Protein AF-A0A963S622-F1 (afdb_monomer_lite)

Radius of gyration: 17.0 Å; chains: 1; bounding box: 45×28×43 Å

Structure (mmCIF, N/CA/C/O backbone):
data_AF-A0A963S622-F1
#
_entry.id   AF-A0A963S622-F1
#
loop_
_atom_site.group_PDB
_atom_site.id
_atom_site.type_symbol
_atom_site.label_atom_id
_atom_site.label_alt_id
_atom_site.label_comp_id
_atom_site.label_asym_id
_atom_site.label_entity_id
_atom_site.label_seq_id
_atom_site.pdbx_PDB_ins_code
_atom_site.Cartn_x
_atom_site.Cartn_y
_atom_site.Cartn_z
_atom_site.occupancy
_atom_site.B_iso_or_equiv
_atom_site.auth_seq_id
_atom_site.auth_comp_id
_atom_site.auth_asym_id
_atom_site.auth_atom_id
_atom_site.pdbx_PDB_model_num
ATOM 1 N N . GLY A 1 1 ? 3.525 -7.805 2.019 1.00 92.81 1 GLY A N 1
ATOM 2 C CA . GLY A 1 1 ? 3.166 -8.799 1.004 1.00 92.81 1 GLY A CA 1
ATOM 3 C C . GLY A 1 1 ? 2.447 -8.147 -0.141 1.00 92.81 1 GLY A C 1
ATOM 4 O O . GLY A 1 1 ? 2.792 -7.013 -0.468 1.00 92.81 1 GLY A O 1
ATOM 5 N N . ASP A 1 2 ? 1.491 -8.873 -0.723 1.00 95.94 2 ASP A N 1
ATOM 6 C CA . ASP A 1 2 ? 0.558 -8.386 -1.745 1.00 95.94 2 ASP A CA 1
ATOM 7 C C . ASP A 1 2 ? -0.796 -8.039 -1.083 1.00 95.94 2 ASP A C 1
ATOM 9 O O . ASP A 1 2 ? -1.818 -8.696 -1.290 1.00 95.94 2 ASP A O 1
ATOM 13 N N . ALA A 1 3 ? -0.777 -7.060 -0.170 1.00 96.00 3 ALA A N 1
ATOM 14 C CA . ALA A 1 3 ? -1.920 -6.697 0.669 1.00 96.00 3 ALA A CA 1
ATOM 15 C C . ALA A 1 3 ? -2.917 -5.811 -0.097 1.00 96.00 3 ALA A C 1
ATOM 17 O O . ALA A 1 3 ? -2.798 -4.590 -0.109 1.00 96.00 3 ALA A O 1
ATOM 18 N N . ARG A 1 4 ? -3.909 -6.419 -0.751 1.00 95.50 4 ARG A N 1
ATOM 19 C CA . ARG A 1 4 ? -4.915 -5.709 -1.559 1.00 95.50 4 ARG A CA 1
ATOM 20 C C . ARG A 1 4 ? -6.273 -6.394 -1.510 1.00 95.50 4 ARG A C 1
ATOM 22 O O . ARG A 1 4 ? -6.349 -7.600 -1.296 1.00 95.50 4 ARG A O 1
ATOM 29 N N . ILE A 1 5 ? -7.333 -5.638 -1.804 1.00 94.12 5 ILE A N 1
ATOM 30 C CA . ILE A 1 5 ? -8.717 -6.149 -1.860 1.00 94.12 5 ILE A CA 1
ATOM 31 C C . ILE A 1 5 ? -8.831 -7.353 -2.804 1.00 94.12 5 ILE A C 1
ATOM 33 O O . ILE A 1 5 ? -9.491 -8.330 -2.476 1.00 94.12 5 ILE A O 1
ATOM 37 N N . GLY A 1 6 ? -8.123 -7.335 -3.939 1.00 95.19 6 GLY A N 1
ATOM 38 C CA . GLY A 1 6 ? -8.136 -8.451 -4.891 1.00 95.19 6 GLY A CA 1
ATOM 39 C C . GLY A 1 6 ? -7.534 -9.768 -4.372 1.00 95.19 6 GLY A C 1
ATOM 40 O O . GLY A 1 6 ? -7.617 -10.761 -5.084 1.00 95.19 6 GLY A O 1
ATOM 41 N N . ASN A 1 7 ? -6.936 -9.780 -3.176 1.00 97.94 7 ASN A N 1
ATOM 42 C CA . ASN A 1 7 ? -6.443 -10.976 -2.480 1.00 97.94 7 ASN A CA 1
ATOM 43 C C . ASN A 1 7 ? -7.277 -11.314 -1.232 1.00 97.94 7 ASN A C 1
ATOM 45 O O . ASN A 1 7 ? -6.845 -12.085 -0.373 1.00 97.94 7 ASN A O 1
ATOM 49 N N . MET A 1 8 ? -8.479 -10.746 -1.124 1.00 97.62 8 MET A N 1
ATOM 50 C CA . MET A 1 8 ? -9.443 -11.015 -0.062 1.00 97.62 8 MET A CA 1
ATOM 51 C C . MET A 1 8 ? -10.692 -11.665 -0.661 1.00 97.62 8 MET A C 1
ATOM 53 O O . MET A 1 8 ? -11.159 -11.272 -1.729 1.00 97.62 8 MET A O 1
ATOM 57 N N . MET A 1 9 ? -11.230 -12.669 0.025 1.00 98.19 9 MET A N 1
ATOM 58 C CA . MET A 1 9 ? -12.533 -13.254 -0.288 1.00 98.19 9 MET A CA 1
ATOM 59 C C . MET A 1 9 ? -13.581 -12.669 0.652 1.00 98.19 9 MET A C 1
ATOM 61 O O . MET A 1 9 ? -13.331 -12.573 1.856 1.00 98.19 9 MET A O 1
ATOM 65 N N . PHE A 1 10 ? -14.741 -12.326 0.101 1.00 97.81 10 PHE A N 1
ATOM 66 C CA . PHE A 1 10 ? -15.865 -11.751 0.830 1.00 97.81 10 PHE A CA 1
ATOM 67 C C . PHE A 1 10 ? -17.075 -12.689 0.778 1.00 97.81 10 PHE A C 1
ATOM 69 O O . PHE A 1 10 ? -17.261 -13.379 -0.227 1.00 97.81 10 PHE A O 1
ATOM 76 N N . ASP A 1 11 ? -17.863 -12.730 1.851 1.00 98.19 11 ASP A N 1
ATOM 77 C CA . ASP A 1 11 ? -19.193 -13.353 1.851 1.00 98.19 11 ASP A CA 1
ATOM 78 C C . ASP A 1 11 ? -20.282 -12.391 1.329 1.00 98.19 11 ASP A C 1
ATOM 80 O O . ASP A 1 11 ? -19.990 -11.261 0.926 1.00 98.19 11 ASP A O 1
ATOM 84 N N . ASP A 1 12 ? -21.540 -12.843 1.328 1.00 98.00 12 ASP A N 1
ATOM 85 C CA . ASP A 1 12 ? -22.699 -12.066 0.855 1.00 98.00 12 ASP A CA 1
ATOM 86 C C . ASP A 1 12 ? -22.971 -10.802 1.701 1.00 98.00 12 ASP A C 1
ATOM 88 O O . ASP A 1 12 ? -23.630 -9.875 1.228 1.00 98.00 12 ASP A O 1
ATOM 92 N N . ASP A 1 13 ? -22.431 -10.742 2.924 1.00 97.62 13 ASP A N 1
ATOM 93 C CA . ASP A 1 13 ? -22.536 -9.613 3.855 1.00 97.62 13 ASP A CA 1
ATOM 94 C C . ASP A 1 13 ? -21.290 -8.700 3.816 1.00 97.62 13 ASP A C 1
ATOM 96 O O . ASP A 1 13 ? -21.151 -7.788 4.635 1.00 97.62 13 ASP A O 1
ATOM 100 N N . PHE A 1 14 ? -20.382 -8.920 2.857 1.00 94.50 14 PHE A N 1
ATOM 101 C CA . PHE A 1 14 ? -19.113 -8.203 2.687 1.00 94.50 14 PHE A CA 1
ATOM 102 C C . PHE A 1 14 ? -18.108 -8.364 3.842 1.00 94.50 14 PHE A C 1
ATOM 104 O O . PHE A 1 14 ? -17.214 -7.529 4.016 1.00 94.50 14 PHE A O 1
ATOM 111 N N . ASN A 1 15 ? -18.181 -9.453 4.610 1.00 96.94 15 ASN A N 1
ATOM 112 C CA . ASN A 1 15 ? -17.139 -9.792 5.577 1.00 96.94 15 ASN A CA 1
ATOM 113 C C . ASN A 1 15 ? -15.981 -10.515 4.891 1.00 96.94 15 ASN A C 1
ATOM 115 O O . ASN A 1 15 ? -16.182 -11.377 4.038 1.00 96.94 15 ASN A O 1
ATOM 119 N N . VAL A 1 16 ? -14.750 -10.211 5.309 1.00 97.50 16 VAL A N 1
ATOM 120 C CA . VAL A 1 16 ? -13.564 -10.935 4.835 1.00 97.50 16 VAL A CA 1
ATOM 121 C C . VAL A 1 16 ? -13.557 -12.343 5.435 1.00 97.50 16 VAL A C 1
ATOM 123 O O . VAL A 1 16 ? -13.369 -12.500 6.641 1.00 97.50 16 VAL A O 1
ATOM 126 N N . VAL A 1 17 ? -13.704 -13.367 4.592 1.00 98.44 17 VAL A N 1
ATOM 127 C CA . VAL A 1 17 ? -13.697 -14.785 5.002 1.00 98.44 17 VAL A CA 1
ATOM 128 C C . VAL A 1 17 ? -12.364 -15.485 4.741 1.00 98.44 17 VAL A C 1
ATOM 130 O O . VAL A 1 17 ? -12.061 -16.495 5.376 1.00 98.44 17 VAL A O 1
ATOM 133 N N . ALA A 1 18 ? -11.538 -14.950 3.838 1.00 98.31 18 ALA A N 1
ATOM 134 C CA . ALA A 1 18 ? -10.189 -15.451 3.594 1.00 98.31 18 ALA A CA 1
ATOM 135 C C . ALA A 1 18 ? -9.253 -14.354 3.075 1.00 98.31 18 ALA A C 1
ATOM 137 O O . ALA A 1 18 ? -9.661 -13.480 2.311 1.00 98.31 18 ALA A O 1
ATOM 138 N N . VAL A 1 19 ? -7.975 -14.463 3.444 1.00 98.00 19 VAL A N 1
ATOM 139 C CA . VAL A 1 19 ? -6.864 -13.711 2.847 1.00 98.00 19 VAL A CA 1
ATOM 140 C C . VAL A 1 19 ? -5.974 -14.707 2.119 1.00 98.00 19 VAL A C 1
ATOM 142 O O . VAL A 1 19 ? -5.543 -15.709 2.699 1.00 98.00 19 VAL A O 1
ATOM 145 N N . MET A 1 20 ? -5.732 -14.447 0.843 1.00 97.75 20 MET A N 1
ATOM 146 C CA . MET A 1 20 ? -5.049 -15.347 -0.079 1.00 97.75 20 MET A CA 1
ATOM 147 C C . MET A 1 20 ? -3.716 -14.745 -0.533 1.00 97.75 20 MET A C 1
ATOM 149 O O . MET A 1 20 ? -3.345 -13.651 -0.121 1.00 97.75 20 MET A O 1
ATOM 153 N N . ASP A 1 21 ? -3.016 -15.475 -1.401 1.00 96.62 21 ASP A N 1
ATOM 154 C CA . ASP A 1 21 ? -1.827 -14.987 -2.105 1.00 96.62 21 ASP A CA 1
ATOM 155 C C . ASP A 1 21 ? -0.649 -14.606 -1.181 1.00 96.6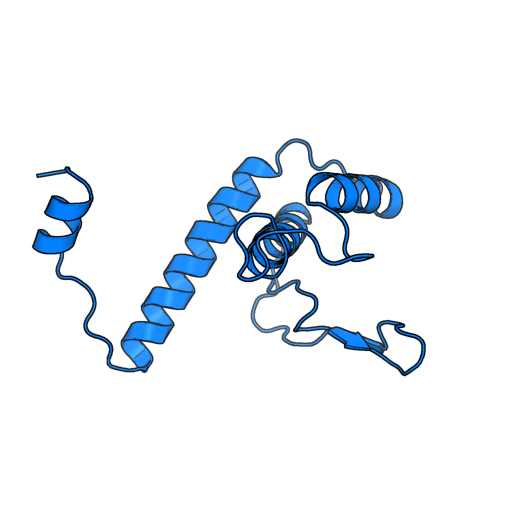2 21 ASP A C 1
ATOM 157 O O . ASP A 1 21 ? -0.102 -13.501 -1.166 1.00 96.62 21 ASP A O 1
ATOM 161 N N . TRP A 1 22 ? -0.253 -15.581 -0.359 1.00 96.88 22 TRP A N 1
ATOM 162 C CA . TRP A 1 22 ? 0.850 -15.478 0.599 1.00 96.88 22 TRP A CA 1
ATOM 163 C C . TRP A 1 22 ? 2.222 -15.766 -0.033 1.00 96.88 22 TRP A C 1
ATOM 165 O O . TRP A 1 22 ? 3.087 -16.350 0.619 1.00 96.88 22 TRP A O 1
ATOM 175 N N . GLU A 1 23 ? 2.458 -15.379 -1.287 1.00 94.94 23 GLU A N 1
ATOM 176 C CA . GLU A 1 23 ? 3.760 -15.591 -1.941 1.00 94.94 23 GLU A CA 1
ATOM 177 C C . GLU A 1 23 ? 4.791 -14.488 -1.633 1.00 94.94 23 GLU A C 1
ATOM 179 O O . GLU A 1 23 ? 5.994 -14.696 -1.790 1.00 94.94 23 GLU A O 1
ATOM 184 N N . GLN A 1 24 ? 4.344 -13.332 -1.117 1.00 93.00 24 GLN A N 1
ATOM 185 C CA . GLN A 1 24 ? 5.212 -12.202 -0.738 1.00 93.00 24 GLN A CA 1
ATOM 186 C C . GLN A 1 24 ? 5.257 -11.819 0.768 1.00 93.00 24 GLN A C 1
ATOM 188 O O . GLN A 1 24 ? 5.497 -10.642 1.071 1.00 93.00 24 GLN A O 1
ATOM 193 N N . PRO A 1 25 ? 5.011 -12.704 1.757 1.00 93.81 25 PRO A N 1
ATOM 194 C CA . PRO A 1 25 ? 5.072 -12.329 3.166 1.00 93.81 25 PRO A CA 1
ATOM 195 C C . PRO A 1 25 ? 6.495 -11.919 3.557 1.00 93.81 25 PRO A C 1
ATOM 197 O O . PRO A 1 25 ? 7.481 -12.473 3.073 1.00 93.81 25 PRO A O 1
ATOM 200 N N . SER A 1 26 ? 6.615 -10.936 4.447 1.00 93.44 26 SER A N 1
ATOM 201 C CA . SER A 1 26 ? 7.912 -10.492 4.958 1.00 93.44 26 SER A CA 1
ATOM 202 C C . SER A 1 26 ? 7.789 -9.875 6.349 1.00 93.44 26 SER A C 1
ATOM 204 O O . SER A 1 26 ? 6.703 -9.503 6.785 1.00 93.44 26 SER A O 1
ATOM 206 N N . LEU A 1 27 ? 8.924 -9.725 7.036 1.00 95.25 27 LEU A N 1
ATOM 207 C CA . LEU A 1 27 ? 9.026 -8.989 8.302 1.00 95.25 27 LEU A CA 1
ATOM 208 C C . LEU A 1 27 ? 9.363 -7.500 8.079 1.00 95.25 27 LEU A C 1
ATOM 210 O O . LEU A 1 27 ? 9.955 -6.861 8.941 1.00 95.25 27 LEU A O 1
ATOM 214 N N . GLY A 1 28 ? 9.003 -6.941 6.916 1.00 90.31 28 GLY A N 1
ATOM 215 C CA . GLY A 1 28 ? 9.342 -5.570 6.502 1.00 90.31 28 GLY A CA 1
ATOM 216 C C . GLY A 1 28 ? 8.568 -4.449 7.210 1.00 90.31 28 GLY A C 1
ATOM 217 O O . GLY A 1 28 ? 8.704 -3.292 6.832 1.00 90.31 28 GLY A O 1
ATOM 218 N N . GLY A 1 29 ? 7.756 -4.781 8.214 1.00 94.00 29 GLY A N 1
ATOM 219 C CA . GLY A 1 29 ? 6.955 -3.824 8.972 1.00 94.00 29 GLY A CA 1
ATOM 220 C C . GLY A 1 29 ? 5.593 -3.520 8.344 1.00 94.00 29 GLY A C 1
ATOM 221 O O . GLY A 1 29 ? 5.344 -3.772 7.168 1.00 94.00 29 GLY A O 1
ATOM 222 N N . ALA A 1 30 ? 4.695 -2.971 9.162 1.00 96.38 30 ALA A N 1
ATOM 223 C CA . ALA A 1 30 ? 3.291 -2.790 8.794 1.00 96.38 30 ALA A CA 1
ATOM 224 C C . ALA A 1 30 ? 3.073 -1.702 7.724 1.00 96.38 30 ALA A C 1
ATOM 226 O O . ALA A 1 30 ? 2.123 -1.793 6.951 1.00 96.38 30 ALA A O 1
ATOM 227 N N . LEU A 1 31 ? 3.973 -0.713 7.633 1.00 97.88 31 LEU A N 1
ATOM 228 C CA . LEU A 1 31 ? 3.897 0.335 6.609 1.00 97.88 31 LEU A CA 1
ATOM 229 C C . LEU A 1 31 ? 4.140 -0.193 5.195 1.00 97.88 31 LEU A C 1
ATOM 231 O O . LEU A 1 31 ? 3.587 0.354 4.251 1.00 97.88 31 LEU A O 1
ATOM 235 N N . ASN A 1 32 ? 4.891 -1.287 5.042 1.00 96.88 32 ASN A N 1
ATOM 236 C CA . ASN A 1 32 ? 5.068 -1.940 3.745 1.00 96.88 32 ASN A CA 1
ATOM 237 C C . ASN A 1 32 ? 3.738 -2.496 3.207 1.00 96.88 32 ASN A C 1
ATOM 239 O O . ASN A 1 32 ? 3.472 -2.402 2.013 1.00 96.88 32 ASN A O 1
ATOM 243 N N . ASP A 1 33 ? 2.895 -3.049 4.083 1.00 97.25 33 ASP A N 1
ATOM 244 C CA . ASP A 1 33 ? 1.574 -3.560 3.699 1.00 97.25 33 ASP A CA 1
ATOM 245 C C . ASP A 1 33 ? 0.564 -2.432 3.504 1.00 97.25 33 ASP A C 1
ATOM 247 O O . ASP A 1 33 ? -0.192 -2.457 2.534 1.00 97.25 33 ASP A O 1
ATOM 251 N N . LEU A 1 34 ? 0.577 -1.423 4.382 1.00 98.12 34 LEU A N 1
ATOM 252 C CA . LEU A 1 34 ? -0.294 -0.258 4.244 1.00 98.12 34 LEU A CA 1
ATOM 253 C C . LEU A 1 34 ? -0.020 0.482 2.932 1.00 98.12 34 LEU A C 1
ATOM 255 O O . LEU A 1 34 ? -0.952 0.695 2.166 1.00 98.12 34 LEU A O 1
ATOM 259 N N . ALA A 1 35 ? 1.243 0.814 2.645 1.00 98.06 35 ALA A N 1
ATOM 260 C CA . ALA A 1 35 ? 1.626 1.515 1.421 1.00 98.06 35 ALA A CA 1
ATOM 261 C C . ALA A 1 35 ? 1.254 0.727 0.159 1.00 98.06 35 ALA A C 1
ATOM 263 O O . ALA A 1 35 ? 0.758 1.303 -0.807 1.00 98.06 35 ALA A O 1
ATOM 264 N N . TRP A 1 36 ? 1.435 -0.597 0.180 1.00 97.69 36 TRP A N 1
ATOM 265 C CA . TRP A 1 36 ? 0.988 -1.462 -0.910 1.00 97.69 36 TRP A CA 1
ATOM 266 C C . TRP A 1 36 ? -0.522 -1.355 -1.139 1.00 97.69 36 TRP A C 1
ATOM 268 O O . TRP A 1 36 ? -0.967 -1.194 -2.277 1.00 97.69 36 TRP A O 1
ATOM 278 N N . PHE A 1 37 ? -1.303 -1.382 -0.057 1.00 97.31 37 PHE A N 1
ATOM 279 C CA . PHE A 1 37 ? -2.753 -1.250 -0.119 1.00 97.31 37 PHE A CA 1
ATOM 280 C C . PHE A 1 37 ? -3.181 0.108 -0.693 1.00 97.31 37 PHE A C 1
ATOM 282 O O . PHE A 1 37 ? -3.951 0.126 -1.654 1.00 97.31 37 PHE A O 1
ATOM 289 N N . VAL A 1 38 ? -2.668 1.232 -0.167 1.00 97.19 38 VAL A N 1
ATOM 290 C CA . VAL A 1 38 ? -3.073 2.572 -0.642 1.00 97.19 38 VAL A CA 1
ATOM 291 C C . VAL A 1 38 ? -2.632 2.848 -2.077 1.00 97.19 38 VAL A C 1
ATOM 293 O O . VAL A 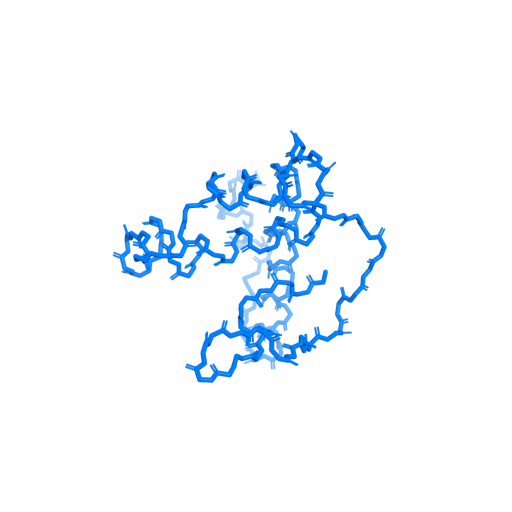1 38 ? -3.438 3.339 -2.858 1.00 97.19 38 VAL A O 1
ATOM 296 N N . VAL A 1 39 ? -1.415 2.470 -2.484 1.00 97.06 39 VAL A N 1
ATOM 297 C CA . VAL A 1 39 ? -0.957 2.677 -3.872 1.00 97.06 39 VAL A CA 1
ATOM 298 C C . VAL A 1 39 ? -1.834 1.915 -4.870 1.00 97.06 39 VAL A C 1
ATOM 300 O O . VAL A 1 39 ? -2.170 2.433 -5.940 1.00 97.06 39 VAL A O 1
ATOM 303 N N . ILE A 1 40 ? -2.235 0.686 -4.536 1.00 95.62 40 ILE A N 1
ATOM 304 C CA . ILE A 1 40 ? -3.127 -0.095 -5.398 1.00 95.62 40 ILE A CA 1
ATOM 305 C C . ILE A 1 40 ? -4.544 0.476 -5.383 1.00 95.62 40 ILE A C 1
ATOM 307 O O . ILE A 1 40 ? -5.139 0.594 -6.453 1.00 95.62 40 ILE A O 1
ATOM 311 N N . ALA A 1 41 ? -5.070 0.864 -4.220 1.00 94.50 41 ALA A N 1
ATOM 312 C CA . ALA A 1 41 ? -6.375 1.513 -4.104 1.00 94.50 41 ALA A CA 1
ATOM 313 C C . ALA A 1 41 ? -6.448 2.781 -4.976 1.00 94.50 41 ALA A C 1
ATOM 315 O O . ALA A 1 41 ? -7.325 2.881 -5.835 1.00 94.50 41 ALA A O 1
ATOM 316 N N . GLU A 1 42 ? -5.449 3.664 -4.877 1.00 94.19 42 GLU A N 1
ATOM 317 C CA . GLU A 1 42 ? -5.315 4.864 -5.715 1.00 94.19 42 GLU A CA 1
ATOM 318 C C . GLU A 1 42 ? -5.275 4.538 -7.214 1.00 94.19 42 GLU A C 1
ATOM 320 O O . GLU A 1 42 ? -5.872 5.234 -8.035 1.00 94.19 42 GLU A O 1
ATOM 325 N N . THR A 1 43 ? -4.601 3.451 -7.597 1.00 92.94 43 THR A N 1
ATOM 326 C CA . THR A 1 43 ? -4.526 3.032 -9.006 1.00 92.94 43 THR A CA 1
ATOM 327 C C . THR A 1 43 ? -5.864 2.482 -9.514 1.00 92.94 43 THR A C 1
ATOM 329 O O . THR A 1 43 ? -6.197 2.643 -10.688 1.00 92.94 43 THR A O 1
ATOM 332 N N . MET A 1 44 ? -6.632 1.808 -8.655 1.00 92.56 44 MET A N 1
ATOM 333 C CA . MET A 1 44 ? -7.882 1.140 -9.034 1.00 92.56 44 MET A CA 1
ATOM 334 C C . MET A 1 44 ? -9.093 2.069 -8.991 1.00 92.56 44 MET A C 1
ATOM 336 O O . MET A 1 44 ? -9.982 1.949 -9.833 1.00 92.56 44 MET A O 1
ATOM 340 N N . HIS A 1 45 ? -9.139 2.981 -8.023 1.00 93.88 45 HIS A N 1
ATOM 341 C CA . HIS A 1 45 ? -10.274 3.870 -7.811 1.00 93.88 45 HIS A CA 1
ATOM 342 C C . HIS A 1 45 ? -9.879 5.263 -7.309 1.00 93.88 45 HIS A C 1
ATOM 344 O O . HIS A 1 45 ? -10.725 5.956 -6.775 1.00 93.88 45 HIS A O 1
ATOM 350 N N . GLY A 1 46 ? -8.627 5.698 -7.422 1.00 92.44 46 GLY A N 1
ATOM 351 C CA . GLY A 1 46 ? -8.252 7.073 -7.085 1.00 92.44 46 GLY A CA 1
ATOM 352 C C . GLY A 1 46 ? -8.548 8.072 -8.214 1.00 92.44 46 GLY A C 1
ATOM 353 O O . GLY A 1 46 ? -9.088 7.711 -9.266 1.00 92.44 46 GLY A O 1
ATOM 354 N N . PRO A 1 47 ? -8.126 9.339 -8.059 1.00 90.81 47 PRO A N 1
AT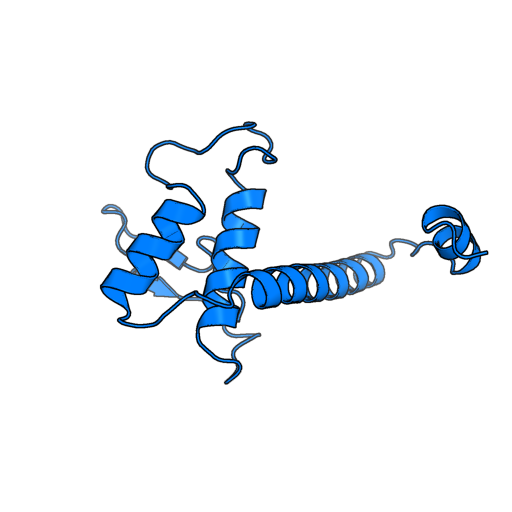OM 355 C CA . PRO A 1 47 ? -8.277 10.383 -9.079 1.00 90.81 47 PRO A CA 1
ATOM 356 C C . PRO A 1 47 ? -7.597 10.055 -10.417 1.00 90.81 47 PRO A C 1
ATOM 358 O O . PRO A 1 47 ? -7.995 10.563 -11.461 1.00 90.81 47 PRO A O 1
ATOM 361 N N . ASN A 1 48 ? -6.574 9.195 -10.391 1.00 87.56 48 ASN A N 1
ATOM 362 C CA . ASN A 1 48 ? -5.835 8.754 -11.577 1.00 87.56 48 ASN A CA 1
ATOM 363 C C . ASN A 1 48 ? -6.348 7.423 -12.157 1.00 87.56 48 ASN A C 1
ATOM 365 O O . ASN A 1 48 ? -5.803 6.941 -13.152 1.00 87.56 48 ASN A O 1
ATOM 369 N N . ALA A 1 49 ? -7.359 6.805 -11.539 1.00 91.81 49 ALA A N 1
ATOM 370 C CA . ALA A 1 49 ? -7.967 5.583 -12.046 1.00 91.81 49 ALA A CA 1
ATOM 371 C C . ALA A 1 49 ? -8.830 5.858 -13.289 1.00 91.81 49 ALA A C 1
ATOM 373 O O . ALA A 1 49 ? -9.126 7.001 -13.630 1.00 91.81 49 ALA A O 1
ATOM 374 N N . VAL A 1 50 ? -9.304 4.796 -13.949 1.00 88.69 50 VAL A N 1
ATOM 375 C CA . VAL A 1 50 ? -10.152 4.899 -15.156 1.00 88.69 50 VAL A CA 1
ATOM 376 C C . VAL A 1 50 ? -11.416 5.731 -14.911 1.00 88.69 50 VAL A C 1
ATOM 378 O O . VAL A 1 50 ? -11.847 6.469 -15.792 1.00 88.69 50 VAL A O 1
ATOM 381 N N . ALA A 1 51 ? -11.999 5.628 -13.714 1.00 87.06 51 ALA A N 1
ATOM 382 C CA . ALA A 1 51 ? -13.172 6.406 -13.323 1.00 87.06 51 ALA A CA 1
ATOM 383 C C . ALA A 1 51 ? -12.854 7.883 -13.011 1.00 87.06 51 ALA A C 1
ATOM 385 O O . ALA A 1 51 ? -13.771 8.697 -12.944 1.00 87.06 51 ALA A O 1
ATOM 386 N N . GLY A 1 52 ? -11.578 8.232 -12.808 1.00 91.88 52 GLY A N 1
ATOM 387 C CA . GLY A 1 52 ? -11.125 9.584 -12.472 1.00 91.88 52 GLY A CA 1
ATOM 388 C C . GLY A 1 52 ? -11.563 10.089 -11.092 1.00 91.88 52 GLY A C 1
ATOM 389 O O . GLY A 1 52 ? -11.460 11.285 -10.824 1.00 91.88 52 GLY A O 1
ATOM 390 N N . ALA A 1 53 ? -12.099 9.217 -10.235 1.00 91.12 53 ALA A N 1
ATOM 391 C CA . ALA A 1 53 ? -12.624 9.564 -8.920 1.00 91.12 53 ALA A CA 1
ATOM 392 C C . ALA A 1 53 ? -12.717 8.337 -8.003 1.00 91.12 53 ALA A C 1
ATOM 394 O O . ALA A 1 53 ? -12.833 7.203 -8.477 1.00 91.12 53 ALA A O 1
ATOM 395 N N . TYR A 1 54 ? -12.756 8.612 -6.696 1.00 92.06 54 TYR A N 1
ATOM 396 C CA . TYR A 1 54 ? -13.060 7.641 -5.648 1.00 92.06 54 TYR A CA 1
ATOM 397 C C . TYR A 1 54 ? -14.422 6.987 -5.844 1.00 92.06 54 TYR A C 1
ATOM 399 O O . TYR A 1 54 ? -15.434 7.667 -6.020 1.00 92.06 54 TYR A O 1
ATOM 407 N N . LEU A 1 55 ? -14.439 5.653 -5.787 1.00 91.12 55 LEU A N 1
ATOM 408 C CA . LEU A 1 55 ? -15.679 4.893 -5.699 1.00 91.12 55 LEU A CA 1
ATOM 409 C C . LEU A 1 55 ? -16.336 5.151 -4.342 1.00 91.12 55 LEU A C 1
ATOM 411 O O . LEU A 1 55 ? -15.674 5.154 -3.300 1.00 91.12 55 LEU A O 1
ATOM 415 N N . GLU A 1 56 ? -17.651 5.342 -4.364 1.00 90.75 56 GLU A N 1
ATOM 416 C CA . GLU A 1 56 ? -18.438 5.556 -3.155 1.00 90.75 56 GLU A CA 1
ATOM 417 C C . GLU A 1 56 ? -18.223 4.406 -2.156 1.00 90.75 56 GLU A C 1
ATOM 419 O O . GLU A 1 56 ? -18.276 3.230 -2.515 1.00 90.75 56 GLU A O 1
ATOM 424 N N . GLY A 1 57 ? -17.934 4.752 -0.899 1.00 88.75 57 GLY A N 1
ATOM 425 C CA . GLY A 1 57 ? -17.716 3.790 0.184 1.00 88.75 57 GLY A CA 1
ATOM 426 C C . GLY A 1 57 ? -16.316 3.165 0.268 1.00 88.75 57 GLY A C 1
ATOM 427 O O . GLY A 1 57 ? -16.025 2.528 1.278 1.00 88.75 57 GLY A O 1
ATOM 428 N N . MET A 1 58 ? -15.436 3.365 -0.722 1.00 89.12 58 MET A N 1
ATOM 429 C CA . MET A 1 58 ? -14.072 2.796 -0.712 1.00 89.12 58 MET A CA 1
ATOM 430 C C . MET A 1 58 ? -13.042 3.682 0.010 1.00 89.12 58 MET A C 1
ATOM 432 O O . MET A 1 58 ? -12.016 3.179 0.459 1.00 89.12 58 MET A O 1
ATOM 436 N N . GLY A 1 59 ? -13.351 4.972 0.1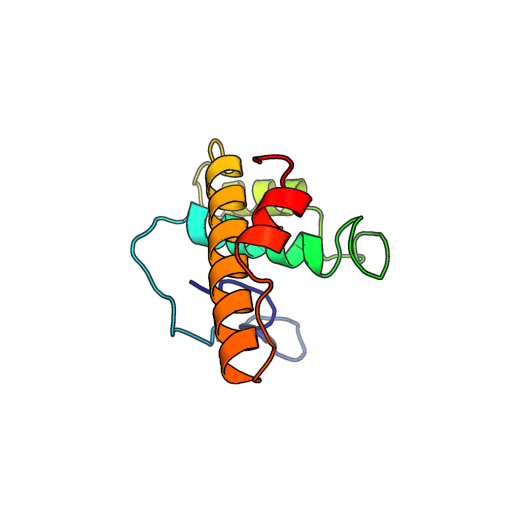74 1.00 93.12 59 GLY A N 1
ATOM 437 C CA . GLY A 1 59 ? -12.532 5.954 0.888 1.00 93.12 59 GLY A CA 1
ATOM 438 C C . GLY A 1 59 ? -11.329 6.480 0.098 1.00 93.12 59 GLY A C 1
ATOM 439 O O . GLY A 1 59 ? -10.936 5.912 -0.924 1.00 93.12 59 GLY A O 1
ATOM 440 N N . THR A 1 60 ? -10.753 7.587 0.569 1.00 96.12 60 THR A N 1
ATOM 441 C CA . THR A 1 60 ? -9.505 8.155 0.034 1.00 96.12 60 THR A CA 1
ATOM 442 C C . THR A 1 60 ? -8.259 7.514 0.642 1.00 96.12 60 THR A C 1
ATOM 444 O O . THR A 1 60 ? -8.338 6.764 1.625 1.00 96.12 60 THR A O 1
ATOM 447 N N . ARG A 1 61 ? -7.079 7.843 0.095 1.00 95.56 61 ARG A N 1
ATOM 448 C CA . ARG A 1 61 ? -5.788 7.553 0.737 1.00 95.56 61 ARG A CA 1
ATOM 449 C C . ARG A 1 61 ? -5.773 8.008 2.201 1.00 95.56 61 ARG A C 1
ATOM 451 O O . ARG A 1 61 ? -5.464 7.212 3.085 1.00 95.56 61 ARG A O 1
ATOM 458 N N . GLU A 1 62 ? -6.129 9.262 2.463 1.00 97.12 62 GLU A N 1
ATOM 459 C CA . GLU A 1 62 ? -6.099 9.860 3.803 1.00 97.12 62 GLU A CA 1
ATOM 460 C C . GLU A 1 62 ? -7.084 9.172 4.756 1.00 97.12 62 GLU A C 1
ATOM 462 O O . GLU A 1 62 ? -6.707 8.823 5.873 1.00 97.12 62 GLU A O 1
ATOM 467 N N . GLU A 1 63 ? -8.312 8.897 4.307 1.00 97.44 63 GLU A N 1
ATOM 468 C CA . GLU A 1 63 ? -9.328 8.206 5.116 1.00 97.44 63 GLU A CA 1
ATOM 469 C C . GLU A 1 63 ? -8.914 6.762 5.442 1.00 97.44 63 GLU A C 1
ATOM 471 O O . GLU A 1 63 ? -9.142 6.264 6.550 1.00 97.44 63 GLU A O 1
ATOM 476 N N . THR A 1 64 ? -8.266 6.083 4.490 1.00 96.50 64 THR A N 1
ATOM 477 C CA . THR A 1 64 ? -7.725 4.732 4.685 1.00 96.50 64 THR A CA 1
ATOM 478 C C . THR A 1 64 ? -6.609 4.735 5.728 1.00 96.50 64 THR A C 1
ATOM 480 O O . THR A 1 64 ? -6.609 3.886 6.624 1.00 96.50 64 THR A O 1
ATOM 483 N N . ILE A 1 65 ? -5.682 5.696 5.645 1.00 98.31 65 ILE A N 1
ATOM 484 C CA . ILE A 1 65 ? -4.582 5.854 6.604 1.00 98.31 65 ILE A CA 1
ATOM 485 C C . ILE A 1 65 ? -5.131 6.159 7.999 1.00 98.31 65 ILE A C 1
ATOM 487 O O . ILE A 1 65 ? -4.783 5.455 8.946 1.00 98.31 65 ILE A O 1
ATOM 491 N N . GLU A 1 66 ? -6.042 7.127 8.128 1.00 98.38 66 GLU A N 1
ATOM 492 C CA . GLU A 1 66 ? -6.647 7.494 9.415 1.00 98.38 66 GLU A CA 1
ATOM 493 C C . GLU A 1 66 ? -7.334 6.285 10.067 1.00 98.38 66 GLU A C 1
ATOM 495 O O . GLU A 1 66 ? -7.134 5.982 11.251 1.00 98.38 66 GLU A O 1
ATOM 500 N N . ARG A 1 67 ? -8.122 5.536 9.285 1.00 97.69 67 ARG A N 1
ATOM 501 C CA . ARG A 1 67 ? -8.792 4.328 9.773 1.00 97.69 67 ARG A CA 1
ATOM 502 C C . ARG A 1 67 ? -7.787 3.262 10.200 1.00 97.69 67 ARG A C 1
ATOM 504 O O . ARG A 1 67 ? -7.995 2.611 11.227 1.00 97.69 67 ARG A O 1
ATOM 511 N N . TRP A 1 68 ? -6.716 3.075 9.435 1.00 98.00 68 TRP A N 1
ATOM 512 C CA . TRP A 1 68 ? -5.672 2.110 9.755 1.00 98.00 68 TRP A CA 1
ATOM 513 C C . TRP A 1 68 ? -4.920 2.477 11.036 1.00 98.00 68 TRP A C 1
ATOM 515 O O . TRP A 1 68 ? -4.733 1.604 11.885 1.00 98.00 68 TRP A O 1
ATOM 525 N N . GLU A 1 69 ? -4.539 3.743 11.228 1.00 98.56 69 GLU A N 1
ATOM 526 C CA . GLU A 1 69 ? -3.864 4.201 12.450 1.00 98.56 69 GLU A CA 1
ATOM 527 C C . GLU A 1 69 ? -4.766 3.992 13.672 1.00 98.56 69 GLU A C 1
ATOM 529 O O . GLU A 1 69 ? -4.340 3.420 14.679 1.00 98.56 69 GLU A O 1
ATOM 534 N N . LYS A 1 70 ? -6.051 4.353 13.555 1.00 98.56 70 LYS A N 1
ATOM 535 C CA . LYS A 1 70 ? -7.043 4.193 14.626 1.00 98.56 70 LYS A CA 1
ATOM 536 C C . LYS A 1 70 ? -7.263 2.734 15.031 1.00 98.56 70 LYS A C 1
ATOM 538 O O . LYS A 1 70 ? -7.379 2.446 16.220 1.00 98.56 70 LYS A O 1
ATOM 543 N N . VAL A 1 71 ? -7.364 1.821 14.064 1.00 98.19 71 VAL A N 1
ATOM 544 C CA . VAL A 1 71 ? -7.632 0.395 14.330 1.00 98.19 71 VAL A CA 1
ATOM 545 C C . VAL A 1 71 ? -6.370 -0.341 14.781 1.00 98.19 71 VAL A C 1
ATOM 547 O O . VAL A 1 71 ? -6.439 -1.195 15.662 1.00 98.19 71 VAL A O 1
ATOM 550 N N . SER A 1 72 ? -5.216 -0.029 14.189 1.00 97.69 72 SER A N 1
ATOM 551 C CA . SER A 1 72 ? -3.962 -0.738 14.466 1.00 97.69 72 SER A CA 1
ATOM 552 C C . SER A 1 72 ? -3.191 -0.188 15.671 1.00 97.69 72 SER A C 1
ATOM 554 O O . SER A 1 72 ? -2.337 -0.896 16.212 1.00 97.69 72 SER A O 1
ATOM 556 N N . GLY A 1 73 ? -3.440 1.067 16.067 1.00 98.25 73 GLY A N 1
ATOM 557 C CA . GLY A 1 73 ? -2.656 1.785 17.075 1.00 98.25 73 GLY A CA 1
ATOM 558 C C . GLY A 1 73 ? -1.219 2.099 16.636 1.00 98.25 73 GLY A C 1
ATOM 559 O O . GLY A 1 73 ? -0.365 2.366 17.481 1.00 98.25 73 GLY A O 1
ATOM 560 N N . LYS A 1 74 ? -0.921 2.010 15.334 1.00 97.81 74 LYS A N 1
ATOM 561 C CA . LYS A 1 74 ? 0.394 2.297 14.740 1.00 97.81 74 LYS A CA 1
ATOM 562 C C . LYS A 1 74 ? 0.368 3.650 14.033 1.00 97.81 74 LYS A C 1
ATOM 564 O O . LYS A 1 74 ? -0.692 4.095 13.619 1.00 97.81 74 LYS A O 1
ATOM 569 N N . SER A 1 75 ? 1.538 4.269 13.877 1.00 97.75 75 SER A N 1
ATOM 570 C CA . SER A 1 75 ? 1.685 5.517 13.120 1.00 97.75 75 SER A CA 1
ATOM 571 C C . SER A 1 75 ? 2.080 5.252 11.669 1.00 97.75 75 SER A C 1
ATOM 573 O O . SER A 1 75 ? 2.887 4.358 11.408 1.00 97.75 75 SER A O 1
ATOM 575 N N . ALA A 1 76 ? 1.538 6.061 10.761 1.00 98.44 76 ALA A N 1
ATOM 576 C CA . ALA A 1 76 ? 1.827 6.111 9.334 1.00 98.44 76 ALA A CA 1
ATOM 577 C C . ALA A 1 76 ? 2.739 7.287 8.934 1.00 98.44 76 ALA A C 1
ATOM 579 O O . ALA A 1 76 ? 2.836 7.597 7.754 1.00 98.44 76 ALA A O 1
ATOM 580 N N . ALA A 1 77 ? 3.433 7.924 9.885 1.00 96.75 77 ALA A N 1
ATOM 581 C CA . ALA A 1 77 ? 4.198 9.157 9.652 1.00 96.75 77 ALA A CA 1
ATOM 582 C C . ALA A 1 77 ? 5.274 9.083 8.546 1.00 96.75 77 ALA A C 1
ATOM 584 O O . ALA A 1 77 ? 5.626 10.118 7.994 1.00 96.75 77 ALA A O 1
ATOM 585 N N . ASP A 1 78 ? 5.786 7.889 8.231 1.00 96.62 78 ASP A N 1
ATOM 586 C CA . ASP A 1 78 ? 6.826 7.677 7.211 1.00 96.62 78 ASP A CA 1
ATOM 587 C C . ASP A 1 78 ? 6.295 6.970 5.948 1.00 96.62 78 ASP A C 1
ATOM 589 O O . ASP A 1 78 ? 7.076 6.420 5.162 1.00 96.62 78 ASP A O 1
ATOM 593 N N . ILE A 1 79 ? 4.971 6.899 5.765 1.00 98.38 79 ILE A N 1
ATOM 594 C CA . ILE A 1 79 ? 4.343 6.081 4.718 1.00 98.38 79 ILE A CA 1
ATOM 595 C C . ILE A 1 79 ? 4.807 6.458 3.305 1.00 98.38 79 ILE A C 1
ATOM 597 O O . ILE A 1 79 ? 4.958 5.569 2.469 1.00 98.38 79 ILE A O 1
ATOM 601 N N . GLU A 1 80 ? 5.128 7.726 3.040 1.00 98.12 80 GLU A N 1
ATOM 602 C CA . GLU A 1 80 ? 5.549 8.206 1.719 1.00 98.12 80 GLU A CA 1
ATOM 603 C C . GLU A 1 80 ? 6.778 7.447 1.200 1.00 98.12 80 GLU A C 1
ATOM 605 O O . GLU A 1 80 ? 6.849 7.103 0.018 1.00 98.12 80 GLU A O 1
ATOM 610 N N . TRP A 1 81 ? 7.737 7.115 2.073 1.00 97.88 81 TRP A N 1
ATOM 611 C CA . TRP A 1 81 ? 8.895 6.311 1.674 1.00 97.88 81 TRP A CA 1
ATOM 612 C C . TRP A 1 81 ? 8.471 4.902 1.229 1.00 97.88 81 TRP A C 1
ATOM 614 O O . TRP A 1 81 ? 8.963 4.384 0.222 1.00 97.88 81 TRP A O 1
ATOM 624 N N . TYR A 1 82 ? 7.523 4.292 1.944 1.00 98.12 82 TYR A N 1
ATOM 625 C CA . TYR A 1 82 ? 7.013 2.954 1.637 1.00 98.12 82 TYR A CA 1
ATOM 626 C C . TYR A 1 82 ? 6.148 2.940 0.370 1.00 98.12 82 TYR A C 1
ATOM 628 O O . TYR A 1 82 ? 6.131 1.935 -0.345 1.00 98.12 82 TYR A O 1
ATOM 636 N N . GLU A 1 83 ? 5.473 4.041 0.040 1.00 98.00 83 GLU A N 1
ATOM 637 C CA . GLU A 1 83 ? 4.758 4.206 -1.233 1.00 98.00 83 GLU A CA 1
ATOM 638 C C . GLU A 1 83 ? 5.739 4.260 -2.408 1.00 98.00 83 GLU A C 1
ATOM 640 O O . GLU A 1 83 ? 5.577 3.528 -3.388 1.00 98.00 83 GLU A O 1
ATOM 645 N N . GLN A 1 84 ? 6.833 5.022 -2.284 1.00 98.00 84 GLN A N 1
ATOM 646 C CA . GLN A 1 84 ? 7.894 5.024 -3.300 1.00 98.00 84 GLN A CA 1
ATOM 647 C C . GLN A 1 84 ? 8.530 3.637 -3.457 1.00 98.00 84 GLN A C 1
ATOM 649 O O . GLN A 1 84 ? 8.740 3.154 -4.575 1.00 98.00 84 GLN A O 1
ATOM 654 N N . PHE A 1 85 ? 8.779 2.943 -2.345 1.00 96.75 85 PHE A N 1
ATOM 655 C CA . PHE A 1 85 ? 9.273 1.568 -2.378 1.00 96.75 85 PHE A CA 1
ATOM 656 C C . PHE A 1 85 ? 8.268 0.597 -3.024 1.00 96.75 85 PHE A C 1
ATOM 658 O O . PHE A 1 85 ? 8.656 -0.316 -3.759 1.00 96.75 85 PHE A O 1
ATOM 665 N N . THR A 1 86 ? 6.969 0.815 -2.817 1.00 97.19 86 THR A N 1
ATOM 666 C CA . THR A 1 86 ? 5.898 0.057 -3.473 1.00 97.19 86 THR A CA 1
ATOM 667 C C . THR A 1 86 ? 5.940 0.238 -4.989 1.00 97.19 86 THR A C 1
ATOM 669 O O . THR A 1 86 ? 5.948 -0.761 -5.712 1.00 97.19 86 THR A O 1
ATOM 672 N N . HIS A 1 87 ? 6.067 1.470 -5.488 1.00 96.75 87 HIS A N 1
ATOM 673 C CA . HIS A 1 87 ? 6.208 1.730 -6.925 1.00 96.75 87 HIS A CA 1
ATOM 674 C C . HIS A 1 87 ? 7.433 1.034 -7.535 1.00 96.75 87 HIS A C 1
ATOM 676 O O . HIS A 1 87 ? 7.339 0.461 -8.627 1.00 96.75 87 HIS A O 1
ATOM 682 N N . LEU A 1 88 ? 8.563 1.004 -6.819 1.00 96.12 88 LEU A N 1
ATOM 683 C CA . LEU A 1 88 ? 9.741 0.236 -7.230 1.00 96.12 88 LEU A CA 1
ATOM 684 C C . LEU A 1 88 ? 9.419 -1.263 -7.343 1.00 96.12 88 LEU A C 1
ATOM 686 O O . LEU A 1 88 ? 9.673 -1.870 -8.385 1.00 96.12 88 LEU A O 1
ATOM 690 N N . LYS A 1 89 ? 8.821 -1.865 -6.306 1.00 94.69 89 LYS A N 1
ATOM 691 C CA . LYS A 1 89 ? 8.434 -3.290 -6.312 1.00 94.69 89 LYS A CA 1
ATOM 692 C C . LYS A 1 89 ? 7.475 -3.629 -7.457 1.00 94.69 89 LYS A C 1
ATOM 694 O O . LYS A 1 89 ? 7.662 -4.647 -8.132 1.00 94.69 89 LYS A O 1
ATOM 699 N N . MET A 1 90 ? 6.463 -2.791 -7.685 1.00 94.50 90 MET A N 1
ATOM 700 C CA . MET A 1 90 ? 5.508 -2.957 -8.783 1.00 94.50 90 MET A CA 1
ATOM 701 C C . MET A 1 90 ? 6.213 -2.887 -10.138 1.00 94.50 90 MET A C 1
ATOM 703 O O . MET A 1 90 ? 5.968 -3.732 -10.996 1.00 94.50 90 MET A O 1
ATOM 707 N N . THR A 1 91 ? 7.146 -1.947 -10.309 1.00 94.12 91 THR A N 1
ATOM 708 C CA . THR A 1 91 ? 7.947 -1.820 -11.534 1.00 94.12 91 THR A CA 1
ATOM 709 C C . THR A 1 91 ? 8.787 -3.071 -11.777 1.00 94.12 91 THR A C 1
ATOM 711 O O . THR A 1 91 ? 8.719 -3.642 -12.863 1.00 94.12 91 THR A O 1
ATOM 714 N N . CYS A 1 92 ? 9.513 -3.568 -10.770 1.00 93.06 92 CYS A N 1
ATOM 715 C CA . CYS A 1 92 ? 10.292 -4.807 -10.883 1.00 93.06 92 CYS A CA 1
ATOM 716 C C . CYS A 1 92 ? 9.419 -6.005 -11.287 1.00 93.06 92 CYS A C 1
ATOM 718 O O . CYS A 1 92 ? 9.788 -6.786 -12.168 1.00 93.06 92 CYS A O 1
ATOM 720 N N . THR A 1 93 ? 8.236 -6.125 -10.679 1.00 91.75 93 THR A N 1
ATOM 721 C CA . THR A 1 93 ? 7.269 -7.188 -10.994 1.00 91.75 93 THR A CA 1
ATOM 722 C C . THR A 1 93 ? 6.742 -7.049 -12.423 1.00 91.75 93 THR A C 1
ATOM 724 O O . THR A 1 93 ? 6.707 -8.028 -13.169 1.00 91.75 93 THR A O 1
ATOM 727 N N . GLY A 1 94 ? 6.406 -5.827 -12.844 1.00 91.38 94 GLY A N 1
ATOM 728 C CA . GLY A 1 94 ? 5.953 -5.517 -14.198 1.00 91.38 94 GLY A CA 1
ATOM 729 C C . GLY A 1 94 ? 7.006 -5.822 -15.265 1.00 91.38 94 GLY A C 1
ATOM 730 O O . GLY A 1 94 ? 6.688 -6.463 -16.265 1.00 91.38 94 GLY A O 1
ATOM 731 N N . VAL A 1 95 ? 8.270 -5.453 -15.029 1.00 90.81 95 VAL A N 1
ATOM 732 C CA . VAL A 1 95 ? 9.402 -5.787 -15.913 1.00 90.81 95 VAL A CA 1
ATOM 733 C C . VAL A 1 95 ? 9.543 -7.300 -16.059 1.00 90.81 95 VAL A C 1
ATOM 735 O O . VAL A 1 95 ? 9.643 -7.810 -17.178 1.00 90.81 95 VAL A O 1
ATOM 738 N N . ARG A 1 96 ? 9.499 -8.041 -14.944 1.00 91.44 96 ARG A N 1
ATOM 739 C CA . ARG A 1 96 ? 9.593 -9.504 -14.979 1.00 91.44 96 ARG A CA 1
ATOM 740 C C . ARG A 1 96 ? 8.423 -10.130 -15.736 1.00 91.44 96 ARG A C 1
ATOM 742 O O . ARG A 1 96 ? 8.634 -11.038 -16.540 1.00 91.44 96 ARG A O 1
ATOM 749 N N . LEU A 1 97 ? 7.207 -9.639 -15.510 1.00 91.94 97 LEU A N 1
ATOM 750 C CA . LEU A 1 97 ? 6.015 -10.101 -16.216 1.00 91.94 97 LEU A CA 1
ATOM 751 C C . LEU A 1 97 ? 6.114 -9.833 -17.723 1.00 91.94 97 LEU A C 1
ATOM 753 O O . LEU A 1 97 ? 5.777 -10.709 -18.518 1.00 91.94 97 LEU A O 1
ATOM 757 N N . GLY A 1 98 ? 6.617 -8.662 -18.120 1.00 90.94 98 GLY A N 1
ATOM 758 C CA . GLY A 1 98 ? 6.859 -8.318 -19.520 1.00 90.94 98 GLY A CA 1
ATOM 759 C C . GLY A 1 98 ? 7.836 -9.283 -20.191 1.00 90.94 98 GLY A C 1
ATOM 760 O O . GLY A 1 98 ? 7.514 -9.851 -21.234 1.00 90.94 98 GLY A O 1
ATOM 761 N N . GLN A 1 99 ? 8.972 -9.567 -19.546 1.00 88.50 99 GLN A N 1
ATOM 762 C CA . GLN A 1 99 ? 9.946 -10.553 -20.032 1.00 88.50 99 GLN A CA 1
ATOM 763 C C . GLN A 1 99 ? 9.328 -11.947 -20.206 1.00 88.50 99 GLN A C 1
ATOM 765 O O . GLN A 1 99 ? 9.523 -12.583 -21.240 1.00 88.50 99 GLN A O 1
ATOM 770 N N . LEU A 1 100 ? 8.557 -12.418 -19.218 1.00 92.62 100 LEU A N 1
ATOM 771 C CA . LEU A 1 100 ? 7.879 -13.719 -19.281 1.00 92.62 100 LEU A CA 1
ATOM 772 C C . LEU A 1 100 ? 6.825 -13.779 -20.396 1.00 92.62 100 LEU A C 1
ATOM 774 O O . LEU A 1 100 ? 6.585 -14.845 -20.955 1.00 92.62 100 LEU A O 1
ATOM 778 N N . ARG A 1 101 ? 6.224 -12.638 -20.748 1.00 94.25 101 ARG A N 1
ATOM 779 C CA . ARG A 1 101 ? 5.282 -12.494 -21.869 1.00 94.25 101 ARG A CA 1
ATOM 780 C C . ARG A 1 101 ? 5.967 -12.255 -23.219 1.00 94.25 101 ARG A C 1
ATOM 782 O O . ARG A 1 101 ? 5.275 -12.025 -24.206 1.00 94.25 101 ARG A O 1
ATOM 789 N N . GLY A 1 102 ? 7.301 -12.281 -23.278 1.00 91.31 102 GLY A N 1
ATOM 790 C CA . GLY A 1 102 ? 8.062 -12.016 -24.500 1.00 91.31 102 GLY A CA 1
ATOM 791 C C . GLY A 1 102 ? 8.000 -10.558 -24.969 1.00 91.31 102 GLY A C 1
ATOM 792 O O . GLY A 1 102 ? 8.311 -10.278 -26.125 1.00 91.31 102 GLY A O 1
ATOM 793 N N . GLN A 1 103 ? 7.598 -9.623 -24.102 1.00 86.56 103 GLN A N 1
ATOM 794 C CA . GLN A 1 103 ? 7.672 -8.197 -24.407 1.00 86.56 103 GLN A CA 1
ATOM 795 C C . GLN A 1 103 ? 9.141 -7.780 -24.451 1.00 86.56 103 GLN A C 1
ATOM 797 O O . GLN A 1 103 ? 9.905 -8.044 -23.519 1.00 86.56 103 GLN A O 1
ATOM 802 N N . HIS A 1 104 ? 9.541 -7.131 -25.542 1.00 74.81 104 HIS A N 1
ATOM 803 C CA . HIS A 1 104 ? 10.889 -6.596 -25.652 1.00 74.81 104 HIS A CA 1
ATOM 804 C C . HIS A 1 104 ? 11.012 -5.394 -24.716 1.00 74.81 104 HIS A C 1
ATOM 806 O O . HIS A 1 104 ? 10.305 -4.398 -24.875 1.00 74.81 104 HIS A O 1
ATOM 812 N N . MET A 1 105 ? 11.879 -5.510 -23.712 1.00 72.00 105 MET A N 1
ATOM 813 C CA . MET A 1 105 ? 12.215 -4.376 -22.861 1.00 72.00 105 MET A CA 1
ATOM 814 C C . MET A 1 105 ? 12.907 -3.302 -23.701 1.00 72.00 105 MET A C 1
ATOM 816 O O . MET A 1 105 ? 13.652 -3.609 -24.631 1.00 72.00 105 MET A O 1
ATOM 820 N N . MET A 1 106 ? 12.639 -2.044 -23.364 1.00 75.50 106 MET A N 1
ATOM 821 C CA . MET A 1 106 ? 13.316 -0.895 -23.955 1.00 75.50 106 MET A CA 1
ATOM 822 C C . MET A 1 106 ? 14.829 -1.043 -23.743 1.00 75.50 106 MET A C 1
ATOM 824 O O . MET A 1 106 ? 15.254 -1.322 -22.621 1.00 75.50 106 MET A O 1
ATOM 828 N N . ASP A 1 107 ? 15.625 -0.902 -24.804 1.00 84.38 107 ASP A N 1
ATOM 829 C CA . ASP A 1 107 ? 17.081 -0.968 -24.677 1.00 84.38 107 ASP A CA 1
ATOM 830 C C . ASP A 1 107 ? 17.624 0.196 -23.829 1.00 84.38 107 ASP A C 1
ATOM 832 O O . ASP A 1 107 ? 16.976 1.234 -23.661 1.00 84.38 107 ASP A O 1
ATOM 836 N N . GLU A 1 108 ? 18.820 0.005 -23.271 1.00 82.19 108 GLU A N 1
ATOM 837 C CA . GLU A 1 108 ? 19.457 0.953 -22.350 1.00 82.19 108 GLU A CA 1
ATOM 838 C C . GLU A 1 108 ? 19.617 2.346 -22.974 1.00 82.19 108 GLU A C 1
ATOM 840 O O . GLU A 1 108 ? 19.318 3.348 -22.328 1.00 82.19 108 GLU A O 1
ATOM 845 N N . ALA A 1 109 ? 19.976 2.413 -24.259 1.00 85.69 109 ALA A N 1
ATOM 846 C CA . ALA A 1 109 ? 20.115 3.670 -24.991 1.00 85.69 109 ALA A CA 1
ATOM 847 C C . ALA A 1 109 ? 18.778 4.419 -25.127 1.00 85.69 109 ALA A C 1
ATOM 849 O O . ALA A 1 109 ? 18.709 5.644 -25.050 1.00 85.69 109 ALA A O 1
ATOM 850 N N . THR A 1 110 ? 17.681 3.696 -25.333 1.00 85.25 110 THR A N 1
ATOM 851 C CA . THR A 1 110 ? 16.338 4.272 -25.412 1.00 85.25 110 THR A CA 1
ATOM 852 C C . THR A 1 110 ? 15.833 4.684 -24.032 1.00 85.25 110 THR A C 1
ATOM 854 O O . THR A 1 110 ? 15.163 5.712 -23.914 1.00 85.25 110 THR A O 1
ATOM 857 N N . MET A 1 111 ? 16.209 3.952 -22.981 1.00 84.81 111 MET A N 1
ATOM 858 C CA . MET A 1 111 ? 15.906 4.323 -21.602 1.00 84.81 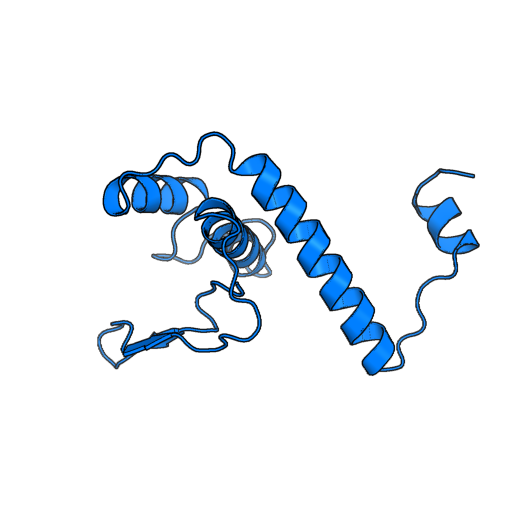111 MET A CA 1
ATOM 859 C C . MET A 1 111 ? 16.664 5.589 -21.166 1.00 84.81 111 MET A C 1
ATOM 861 O O . MET A 1 111 ? 16.040 6.480 -20.591 1.00 84.81 111 MET A O 1
ATOM 865 N N . ALA A 1 112 ? 17.953 5.715 -21.506 1.00 85.38 112 ALA A N 1
ATOM 866 C CA . ALA A 1 112 ? 18.772 6.899 -21.225 1.00 85.38 112 ALA A CA 1
ATOM 867 C C . ALA A 1 112 ? 18.197 8.166 -21.881 1.00 85.38 112 ALA A C 1
ATOM 869 O O . ALA A 1 112 ? 17.911 9.147 -21.187 1.00 85.38 112 ALA A O 1
ATOM 870 N N . ARG A 1 113 ? 17.855 8.085 -23.177 1.00 91.00 113 ARG A N 1
ATOM 871 C CA . ARG A 1 113 ? 17.174 9.170 -23.905 1.00 91.00 113 ARG A CA 1
ATOM 872 C C . ARG A 1 113 ? 15.851 9.581 -23.266 1.00 91.00 113 ARG A C 1
ATOM 874 O O . ARG A 1 113 ? 15.550 10.767 -23.174 1.00 91.00 113 ARG A O 1
ATOM 881 N N . ARG A 1 114 ? 15.037 8.611 -22.833 1.00 85.88 114 ARG A N 1
ATOM 882 C CA . ARG A 1 114 ? 13.736 8.881 -22.199 1.00 85.88 114 ARG A CA 1
ATOM 883 C C . ARG A 1 114 ? 13.888 9.578 -20.846 1.00 85.88 114 ARG A C 1
ATOM 885 O O . ARG A 1 114 ? 13.038 10.389 -20.491 1.00 85.88 114 ARG A O 1
ATOM 892 N N . LEU A 1 115 ? 14.927 9.228 -20.094 1.00 86.44 115 LEU A N 1
ATOM 893 C CA . LEU A 1 115 ? 15.204 9.779 -18.768 1.00 86.44 115 LEU A CA 1
ATOM 894 C C . LEU A 1 115 ? 16.025 11.077 -18.815 1.00 86.44 115 LEU A C 1
ATOM 896 O O . LEU A 1 115 ? 16.156 11.735 -17.787 1.00 86.44 115 LEU A O 1
ATOM 900 N N . GLY A 1 116 ? 16.542 11.464 -19.986 1.00 89.75 116 GLY A N 1
ATOM 901 C CA . GLY A 1 116 ? 17.355 12.670 -20.149 1.00 89.75 116 GLY A CA 1
ATOM 902 C C . GLY A 1 116 ? 18.707 12.578 -19.440 1.00 89.75 116 GLY A C 1
ATOM 903 O O . GLY A 1 116 ? 19.168 13.574 -18.890 1.00 89.75 116 GLY A O 1
ATOM 904 N N . VAL A 1 117 ? 19.303 11.383 -19.413 1.00 89.00 117 VAL A N 1
ATOM 905 C CA . VAL A 1 117 ? 20.559 11.074 -18.698 1.00 89.00 117 VAL A CA 1
ATOM 906 C C . VAL A 1 117 ? 21.703 10.675 -19.641 1.00 89.00 117 VAL A C 1
ATOM 908 O O . VAL A 1 117 ? 22.591 9.931 -19.233 1.00 89.00 117 VAL A O 1
ATOM 911 N N . ASP A 1 118 ? 21.661 11.149 -20.890 1.00 66.88 118 ASP A N 1
ATOM 912 C CA . ASP A 1 118 ? 22.736 10.960 -21.881 1.00 66.88 118 ASP A CA 1
ATOM 913 C C . ASP A 1 118 ? 24.048 11.667 -21.477 1.00 66.88 118 ASP A C 1
ATOM 915 O O . ASP A 1 118 ? 23.985 12.805 -20.948 1.00 66.88 118 ASP A O 1
#

pLDDT: mean 93.51, std 5.62, range [66.88, 98.56]

Sequence (118 aa):
GDARIGNMMFDDDFNVVAVMDWEQPSLGGALNDLAWFVVIAETMHGPNAVAGAYLEGMGTREETIERWEKVSGKSAADIEWYEQFTHLKMTCTGVRLGQLRGQHMMDEATMARRLGVD

Foldseek 3Di:
DQQEPVQFDADPVRDTPDGHDPPDDDPPDDLLNLLNHQLVQCQPANCVHPVNHHDPPSDHNVVSQVVCCVVVVDDCPPSVVSNVVSVVVVVVVVVVVCVVVVNDDDDPVRVCVVVVND

Secondary structure (DSSP, 8-state):
---SGGGEEE-TT--EEEE--TTS--SS-HHHHHHHHHHHHHHHHS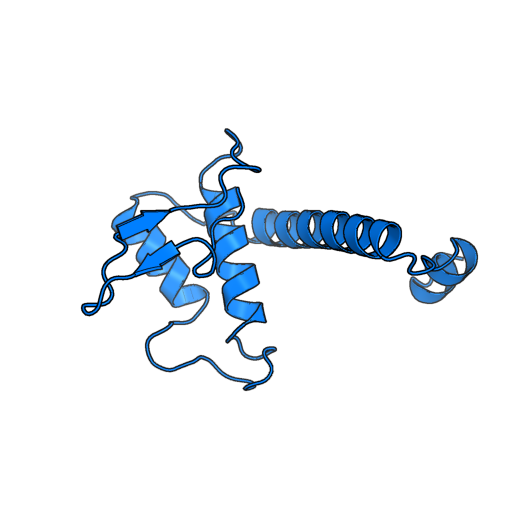TTSTTSSPPTTT--HHHHHHHHHHHH----TTHHHHHHHHHHHHHHHHHHHHHHTTPPPPPHHHHHHHHT--